Protein AF-A0A660QUM4-F1 (afdb_monomer_lite)

Radius of gyration: 18.87 Å; chains: 1; bounding box: 43×16×54 Å

Foldseek 3Di:
DVVLVVLVVVLVVVLVVQLVVLLVVLVVVLVVVVVVPNVSSVVSNVVSNVSSVVSCVVSVVVSVVVVCVVVVVVVVVVVD

pLDDT: mean 88.25, std 11.63, range [43.44, 95.94]

Structure (mmCIF, N/CA/C/O backbone):
data_AF-A0A660QUM4-F1
#
_entry.id   AF-A0A660QUM4-F1
#
loop_
_atom_site.group_PDB
_atom_site.id
_atom_site.type_symbol
_atom_site.label_atom_id
_atom_site.label_alt_id
_atom_site.label_comp_id
_atom_site.label_asym_id
_atom_site.label_entity_id
_atom_site.label_seq_id
_atom_site.pdbx_PDB_ins_code
_atom_site.Cartn_x
_atom_site.Cartn_y
_atom_site.Cartn_z
_atom_site.occupancy
_atom_site.B_iso_or_equiv
_atom_site.auth_seq_id
_atom_site.auth_comp_id
_atom_site.auth_asym_id
_atom_site.auth_atom_id
_atom_site.pdbx_PDB_model_num
ATOM 1 N N . MET A 1 1 ? 18.665 4.120 -16.541 1.00 67.75 1 MET A N 1
ATOM 2 C CA . MET A 1 1 ? 18.650 4.415 -15.086 1.00 67.75 1 MET A CA 1
ATOM 3 C C . MET A 1 1 ? 17.622 5.494 -14.732 1.00 67.75 1 MET A C 1
ATOM 5 O O . MET A 1 1 ? 16.727 5.192 -13.958 1.00 67.75 1 MET A O 1
ATOM 9 N N . ALA A 1 2 ? 17.654 6.691 -15.339 1.00 84.19 2 ALA A N 1
ATOM 10 C CA . ALA A 1 2 ? 16.685 7.766 -15.048 1.00 84.19 2 ALA A CA 1
ATOM 11 C C . ALA A 1 2 ? 15.204 7.369 -15.249 1.00 84.19 2 ALA A C 1
ATOM 13 O O . ALA A 1 2 ? 14.373 7.643 -14.391 1.00 84.19 2 ALA A O 1
ATOM 14 N N . VAL A 1 3 ? 14.883 6.653 -16.333 1.00 83.12 3 VAL A N 1
ATOM 15 C CA . VAL A 1 3 ? 13.506 6.204 -16.629 1.00 83.12 3 VAL A CA 1
ATOM 16 C C . VAL A 1 3 ? 12.957 5.267 -15.545 1.00 83.12 3 VAL A C 1
ATOM 18 O O . VAL A 1 3 ? 11.838 5.454 -15.080 1.00 83.12 3 VAL A O 1
ATOM 21 N N . ALA A 1 4 ? 13.763 4.304 -15.089 1.00 87.38 4 ALA A N 1
ATOM 22 C CA . ALA A 1 4 ? 13.381 3.380 -14.019 1.00 87.38 4 ALA A CA 1
ATOM 23 C C . ALA A 1 4 ? 13.199 4.099 -12.671 1.00 87.38 4 ALA A C 1
ATOM 25 O O . ALA A 1 4 ? 12.293 3.760 -11.915 1.00 87.38 4 ALA A O 1
ATOM 26 N N . PHE A 1 5 ? 14.023 5.115 -12.392 1.00 88.06 5 PHE A N 1
ATOM 27 C CA . PHE A 1 5 ? 13.914 5.920 -11.176 1.00 88.06 5 PHE A CA 1
ATOM 28 C C . PHE A 1 5 ? 12.611 6.730 -11.137 1.00 88.06 5 PHE A C 1
ATOM 30 O O . PHE A 1 5 ? 11.894 6.677 -10.143 1.00 88.06 5 PHE A O 1
ATOM 37 N N . VAL A 1 6 ? 12.268 7.419 -12.232 1.00 92.06 6 VAL A N 1
ATOM 38 C CA . VAL A 1 6 ? 11.035 8.222 -12.330 1.00 92.06 6 VAL A CA 1
ATOM 39 C C . VAL A 1 6 ? 9.783 7.340 -12.267 1.00 92.06 6 VAL A C 1
ATOM 41 O O . VAL A 1 6 ? 8.824 7.673 -11.571 1.00 92.06 6 VAL A O 1
ATOM 44 N N . LEU A 1 7 ? 9.797 6.186 -12.945 1.00 90.62 7 LEU A N 1
ATOM 45 C CA . LEU A 1 7 ? 8.712 5.203 -12.857 1.00 90.62 7 LEU A CA 1
ATOM 46 C C . LEU A 1 7 ? 8.541 4.674 -11.429 1.00 90.62 7 LEU A C 1
ATOM 48 O O . LEU A 1 7 ? 7.429 4.670 -10.905 1.00 90.62 7 LEU A O 1
ATOM 52 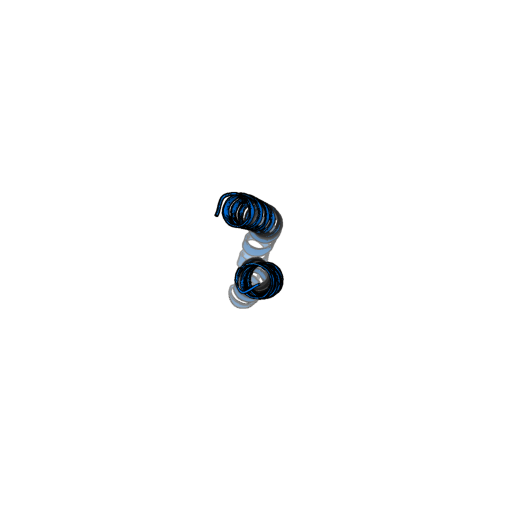N N . GLY A 1 8 ? 9.637 4.269 -10.784 1.00 90.94 8 GLY A N 1
ATOM 53 C CA . GLY A 1 8 ? 9.617 3.762 -9.414 1.00 90.94 8 GLY A CA 1
ATOM 54 C C . GLY A 1 8 ? 9.129 4.802 -8.404 1.00 90.94 8 GLY A C 1
ATOM 55 O O . GLY A 1 8 ? 8.278 4.489 -7.570 1.00 90.94 8 GLY A O 1
ATOM 56 N N . SER A 1 9 ? 9.599 6.051 -8.501 1.00 93.56 9 SER A N 1
ATOM 57 C CA . SER A 1 9 ? 9.158 7.123 -7.603 1.00 93.56 9 SER A CA 1
ATOM 58 C C . SER A 1 9 ? 7.673 7.436 -7.789 1.00 93.56 9 SER A C 1
ATOM 60 O O . SER A 1 9 ? 6.953 7.554 -6.802 1.00 93.56 9 SER A O 1
ATOM 62 N N . GLY A 1 10 ? 7.192 7.501 -9.037 1.00 94.69 10 GLY A N 1
ATOM 63 C CA . GLY A 1 10 ? 5.779 7.738 -9.339 1.00 94.69 10 GLY A CA 1
ATOM 64 C C . GLY A 1 10 ? 4.865 6.643 -8.784 1.00 94.69 10 GLY A C 1
ATOM 65 O O . GLY A 1 10 ? 3.894 6.940 -8.085 1.00 94.69 10 GLY A O 1
ATOM 66 N N . LEU A 1 11 ? 5.213 5.374 -9.024 1.00 92.88 11 LEU A N 1
ATOM 67 C CA . LEU A 1 11 ? 4.477 4.218 -8.499 1.00 92.88 11 LEU A CA 1
ATOM 68 C C . LEU A 1 11 ? 4.471 4.194 -6.960 1.00 92.88 11 LEU A C 1
ATOM 70 O O . LEU A 1 11 ? 3.438 3.907 -6.354 1.00 92.88 11 LEU A O 1
ATOM 74 N N . SER A 1 12 ? 5.591 4.549 -6.322 1.00 92.94 12 SER A N 1
ATOM 75 C CA . SER A 1 12 ? 5.705 4.611 -4.860 1.00 92.94 12 SER A CA 1
ATOM 76 C C . SER A 1 12 ? 4.816 5.700 -4.256 1.00 92.94 12 SER A C 1
ATOM 78 O O . SER A 1 12 ? 4.080 5.436 -3.302 1.00 92.94 12 SER A O 1
ATOM 80 N N . THR A 1 13 ? 4.849 6.919 -4.805 1.00 94.44 13 THR A N 1
ATOM 81 C CA . THR A 1 13 ? 4.006 8.027 -4.329 1.00 94.44 13 THR A CA 1
ATOM 82 C C . THR A 1 13 ? 2.526 7.702 -4.506 1.00 94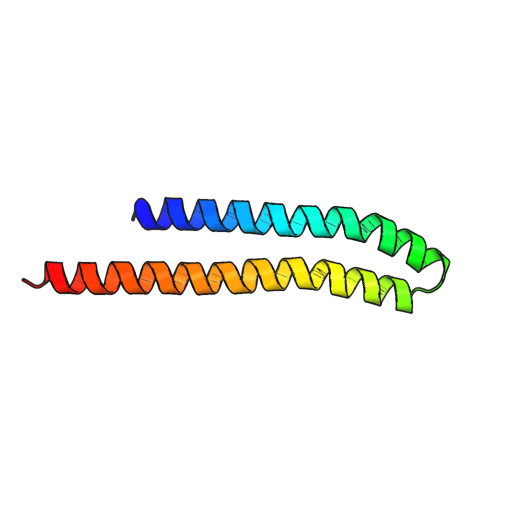.44 13 THR A C 1
ATOM 84 O O . THR A 1 13 ? 1.736 7.924 -3.588 1.00 94.44 13 THR A O 1
ATOM 87 N N . PHE A 1 14 ? 2.150 7.114 -5.645 1.00 93.94 14 PHE A N 1
ATOM 88 C CA . PHE A 1 14 ? 0.771 6.714 -5.911 1.00 93.94 14 PHE A CA 1
ATOM 89 C C . PHE A 1 14 ? 0.283 5.638 -4.931 1.00 93.94 14 PHE A C 1
ATOM 91 O O . PHE A 1 14 ? -0.780 5.786 -4.326 1.00 93.94 14 PHE A O 1
ATOM 98 N N . SER A 1 15 ? 1.088 4.596 -4.699 1.00 93.56 15 SER A N 1
ATOM 99 C CA . SER A 1 15 ? 0.764 3.551 -3.724 1.00 93.56 15 SER A CA 1
ATOM 100 C C . SER A 1 15 ? 0.573 4.115 -2.315 1.00 93.56 15 SER A C 1
ATOM 102 O O . SER A 1 15 ? -0.364 3.729 -1.612 1.00 93.56 15 SER A O 1
ATOM 104 N N . GLY A 1 16 ? 1.449 5.034 -1.899 1.00 93.00 16 GLY A N 1
ATOM 105 C CA . GLY A 1 16 ? 1.365 5.688 -0.595 1.00 93.00 16 GLY A CA 1
ATOM 106 C C . GLY A 1 16 ? 0.102 6.536 -0.446 1.00 93.00 16 GLY A C 1
ATOM 107 O O . GLY A 1 16 ? -0.557 6.476 0.590 1.00 93.00 16 GLY A O 1
ATOM 108 N N . PHE A 1 17 ? -0.283 7.271 -1.491 1.00 94.50 17 PHE A N 1
ATOM 109 C CA . PHE A 1 17 ? -1.485 8.104 -1.483 1.00 94.50 17 PHE A CA 1
ATOM 110 C C . PHE A 1 17 ? -2.770 7.277 -1.329 1.00 94.50 17 PHE A C 1
ATOM 112 O O . PHE A 1 17 ? -3.627 7.593 -0.497 1.00 94.50 17 PHE A O 1
ATOM 119 N N . VAL A 1 18 ? -2.886 6.181 -2.084 1.00 93.75 18 VAL A N 1
ATOM 120 C CA . VAL A 1 18 ? -4.036 5.268 -1.999 1.00 93.75 18 VAL A CA 1
ATOM 121 C C . VAL A 1 18 ? -4.102 4.617 -0.617 1.00 93.75 18 VAL A C 1
ATOM 123 O O . VAL A 1 18 ? -5.149 4.643 0.034 1.00 93.75 18 VAL A O 1
ATOM 126 N N . GLY A 1 19 ? -2.976 4.097 -0.125 1.00 92.94 19 GLY A N 1
ATOM 127 C CA . GLY A 1 19 ? -2.906 3.460 1.187 1.00 92.94 19 GLY A CA 1
ATOM 128 C C . GLY A 1 19 ? -3.239 4.411 2.342 1.00 92.94 19 GLY A C 1
ATOM 129 O O . GLY A 1 19 ? -4.008 4.055 3.235 1.00 92.94 19 GLY A O 1
ATOM 130 N N . MET A 1 20 ? -2.745 5.651 2.296 1.00 95.00 20 MET A N 1
ATOM 131 C CA . MET A 1 20 ? -3.023 6.675 3.308 1.00 95.00 20 MET A CA 1
ATOM 132 C C . MET A 1 20 ? -4.493 7.113 3.314 1.00 95.00 20 MET A C 1
ATOM 134 O O . MET A 1 20 ? -5.071 7.315 4.387 1.00 95.00 20 MET A O 1
ATOM 138 N N . SER A 1 21 ? -5.117 7.210 2.137 1.00 94.44 21 SER A N 1
ATOM 139 C CA . SER A 1 21 ? -6.539 7.554 1.999 1.00 94.44 21 SER A CA 1
ATOM 140 C C . SER A 1 21 ? -7.442 6.492 2.635 1.00 94.44 21 SER A C 1
ATOM 142 O O . SER A 1 21 ? -8.401 6.802 3.346 1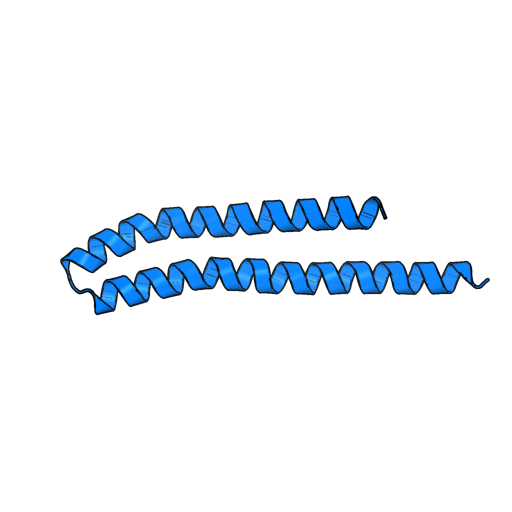.00 94.44 21 SER A O 1
ATOM 144 N N . VAL A 1 22 ? -7.114 5.213 2.437 1.00 93.12 22 VAL A N 1
ATOM 145 C CA . VAL A 1 22 ? -7.865 4.109 3.049 1.00 93.12 22 VAL A CA 1
ATOM 146 C C . VAL A 1 22 ? -7.594 4.024 4.550 1.00 93.12 22 VAL A C 1
ATOM 148 O O . VAL A 1 22 ? -8.536 3.847 5.325 1.00 93.12 22 VAL A O 1
ATOM 151 N N . ALA A 1 23 ? -6.346 4.236 4.979 1.00 93.62 23 ALA A N 1
ATOM 152 C CA . ALA A 1 23 ? -5.982 4.268 6.392 1.00 93.62 23 ALA A CA 1
ATOM 153 C C . ALA A 1 23 ? -6.782 5.338 7.155 1.00 93.62 23 ALA A C 1
ATOM 155 O O . ALA A 1 23 ? -7.467 5.013 8.125 1.00 93.62 23 ALA A O 1
ATOM 156 N N . THR A 1 24 ? -6.800 6.584 6.668 1.00 94.50 24 THR A N 1
ATOM 157 C CA . THR A 1 24 ? -7.559 7.683 7.296 1.00 94.50 24 THR A CA 1
ATOM 158 C C . THR A 1 24 ? -9.060 7.403 7.354 1.00 94.50 24 THR A C 1
ATOM 160 O O . THR A 1 24 ? -9.682 7.638 8.390 1.00 94.50 24 THR A O 1
ATOM 163 N N . SER A 1 25 ? -9.641 6.817 6.303 1.00 91.88 25 SER A N 1
ATOM 164 C CA . SER A 1 25 ? -11.054 6.415 6.311 1.00 91.88 25 SER A CA 1
ATOM 165 C C . SER A 1 25 ? -11.358 5.258 7.276 1.00 91.88 25 SER A C 1
ATOM 167 O O . SER A 1 25 ? -12.462 5.174 7.823 1.00 91.88 25 SER A O 1
ATOM 169 N N . SER A 1 26 ? -10.400 4.353 7.492 1.00 92.88 26 SER A N 1
ATOM 170 C CA . SER A 1 26 ? -10.552 3.198 8.384 1.00 92.88 26 SER A CA 1
ATOM 171 C C . SER A 1 26 ? -10.379 3.553 9.863 1.00 92.88 26 SER A C 1
ATOM 173 O O . SER A 1 26 ? -11.079 2.988 10.698 1.00 92.88 26 SER A O 1
ATOM 175 N N . ASN A 1 27 ? -9.540 4.541 10.194 1.00 93.06 27 ASN A N 1
ATOM 176 C CA . ASN A 1 27 ? -9.229 4.925 11.575 1.00 93.06 27 ASN A CA 1
ATOM 177 C C . ASN A 1 27 ? -10.485 5.293 12.380 1.00 93.06 27 ASN A C 1
ATOM 179 O O . ASN A 1 27 ? -10.701 4.771 13.474 1.00 93.06 27 ASN A O 1
ATOM 183 N N . GLY A 1 28 ? -11.362 6.130 11.812 1.00 93.56 28 GLY A N 1
ATOM 184 C CA . GLY A 1 28 ? -12.618 6.515 12.468 1.00 93.56 28 GLY A CA 1
ATOM 185 C C . GLY A 1 28 ? -13.572 5.332 12.682 1.00 93.56 28 GLY A C 1
ATOM 186 O O . GLY A 1 28 ? -14.197 5.215 13.736 1.00 93.56 28 GLY A O 1
ATOM 187 N N . ARG A 1 29 ? -13.635 4.404 11.717 1.00 93.94 29 ARG A N 1
ATOM 188 C CA . ARG A 1 29 ? -14.476 3.197 11.797 1.00 93.94 29 ARG A CA 1
ATOM 189 C C . ARG A 1 29 ? -13.942 2.204 12.828 1.00 93.94 29 ARG A C 1
ATOM 191 O O . ARG A 1 29 ? -14.734 1.599 13.544 1.00 93.94 29 ARG A O 1
ATOM 198 N N . THR A 1 30 ? -12.620 2.068 12.931 1.00 94.81 30 THR A N 1
ATOM 199 C CA . THR A 1 30 ? -11.946 1.229 13.930 1.00 94.81 30 THR A CA 1
ATOM 200 C C . THR A 1 30 ? -12.205 1.740 15.344 1.00 94.81 30 THR A C 1
ATOM 202 O O . THR A 1 30 ? -12.590 0.947 16.199 1.00 94.81 30 THR A O 1
ATOM 205 N N . CYS A 1 31 ? -12.076 3.050 15.593 1.00 94.88 31 CYS A N 1
ATOM 206 C CA . CYS A 1 31 ? -12.374 3.635 16.907 1.00 94.88 31 CYS A CA 1
ATOM 207 C C . CYS A 1 31 ? -13.836 3.420 17.315 1.00 94.88 31 CYS A C 1
ATOM 209 O O . CYS A 1 31 ? -14.108 3.011 18.439 1.00 94.88 31 CYS A O 1
ATOM 211 N N . TRP A 1 32 ? -14.779 3.627 16.392 1.00 94.56 32 TRP A N 1
ATOM 212 C CA . TRP A 1 32 ? -16.195 3.377 16.669 1.00 94.56 32 TRP A CA 1
ATOM 213 C C . TRP A 1 32 ? -16.496 1.889 16.917 1.00 94.56 32 TRP A C 1
ATOM 215 O O . TRP A 1 32 ? -17.257 1.541 17.822 1.00 94.56 32 TRP A O 1
ATOM 225 N N . ALA A 1 33 ? -15.867 0.991 16.154 1.00 93.19 33 ALA A N 1
ATOM 226 C CA . ALA A 1 33 ? -15.990 -0.448 16.360 1.00 93.19 33 ALA A CA 1
ATOM 227 C C . ALA A 1 33 ? -15.366 -0.904 17.693 1.00 93.19 33 ALA A C 1
ATOM 229 O O . ALA A 1 33 ? -15.895 -1.828 18.312 1.00 93.19 33 ALA A O 1
ATOM 230 N N . ALA A 1 34 ? -14.305 -0.241 18.170 1.00 95.38 34 ALA A N 1
ATOM 231 C CA . ALA A 1 34 ? -13.653 -0.542 19.447 1.00 95.38 34 ALA A CA 1
ATOM 232 C C . ALA A 1 34 ? -14.572 -0.294 20.648 1.00 95.38 34 ALA A C 1
ATOM 234 O O . ALA A 1 34 ? -14.532 -1.062 21.605 1.00 95.38 34 ALA A O 1
ATOM 235 N N . THR A 1 35 ? -15.470 0.693 20.559 1.00 95.31 35 THR A N 1
ATOM 236 C CA . THR A 1 35 ? -16.514 0.926 21.571 1.00 95.31 35 THR A CA 1
ATOM 237 C C . THR A 1 35 ? -17.512 -0.234 21.665 1.00 95.31 35 THR A C 1
ATOM 239 O O . THR A 1 35 ? -18.124 -0.440 22.708 1.00 95.31 35 THR A O 1
ATOM 242 N N . LYS A 1 36 ? -17.703 -1.002 20.583 1.00 93.19 36 LYS A N 1
ATOM 243 C CA . LYS A 1 36 ? -18.634 -2.143 20.531 1.00 93.19 36 LYS A CA 1
ATOM 244 C C . LYS A 1 36 ? -17.952 -3.459 20.908 1.00 93.19 36 LYS A C 1
ATOM 246 O O . LYS A 1 36 ? -18.514 -4.246 21.660 1.00 93.19 36 LYS A O 1
ATOM 251 N N . SER A 1 37 ? -16.793 -3.744 20.319 1.00 94.56 37 SER A N 1
ATOM 252 C CA . SER A 1 37 ? -16.018 -4.963 20.560 1.00 94.56 37 SER A CA 1
ATOM 253 C C . SER A 1 37 ? -14.626 -4.847 19.945 1.00 94.56 37 SER A C 1
ATOM 255 O O . SER A 1 37 ? -14.476 -4.473 18.779 1.00 94.56 37 SER A O 1
ATOM 257 N N . ILE A 1 38 ? -13.612 -5.281 20.693 1.00 93.56 38 ILE A N 1
ATOM 258 C CA . ILE A 1 38 ? -12.223 -5.367 20.224 1.00 93.56 38 ILE A CA 1
ATOM 259 C C . ILE A 1 38 ? -12.094 -6.288 19.003 1.00 93.56 38 ILE A C 1
ATOM 261 O O . ILE A 1 38 ? -11.357 -5.965 18.076 1.00 93.56 38 ILE A O 1
ATOM 265 N N . GLY A 1 39 ? -12.839 -7.398 18.947 1.00 95.31 39 GLY A N 1
ATOM 266 C CA . GLY A 1 39 ? -12.784 -8.322 17.807 1.00 95.31 39 GLY A CA 1
ATOM 267 C C . GLY A 1 39 ? -13.272 -7.679 16.504 1.00 95.31 39 GLY A C 1
ATOM 268 O O . GLY A 1 39 ? -12.663 -7.853 15.448 1.00 95.31 39 GLY A O 1
ATOM 269 N N . ASN A 1 40 ? -14.327 -6.864 16.586 1.00 92.31 40 ASN A N 1
ATOM 270 C CA . ASN A 1 40 ? -14.830 -6.109 15.438 1.00 92.31 40 ASN A CA 1
ATOM 271 C C . ASN A 1 40 ? -13.876 -4.980 15.038 1.00 92.31 40 ASN A C 1
ATOM 273 O O . ASN A 1 40 ? -13.641 -4.782 13.847 1.00 92.31 40 ASN A O 1
ATOM 277 N N . ALA A 1 41 ? -13.292 -4.276 16.010 1.00 95.00 41 ALA A N 1
ATOM 278 C CA . ALA A 1 41 ? -12.286 -3.250 15.749 1.00 95.00 41 ALA A CA 1
ATOM 279 C C . ALA A 1 41 ? -11.058 -3.824 15.042 1.00 95.00 41 ALA A C 1
ATOM 281 O O . ALA A 1 41 ? -10.613 -3.271 14.038 1.00 95.00 41 ALA A O 1
ATOM 282 N N . LEU A 1 42 ? -10.564 -4.973 15.513 1.00 95.94 42 LEU A N 1
ATOM 283 C CA . LEU A 1 42 ? -9.441 -5.665 14.897 1.00 95.94 42 LEU A CA 1
ATOM 284 C C . LEU A 1 42 ? -9.769 -6.053 13.459 1.00 95.94 42 LEU A C 1
ATOM 286 O O . LEU A 1 42 ? -8.957 -5.813 12.577 1.00 95.94 42 LEU A O 1
ATOM 290 N N . ARG A 1 43 ? -10.969 -6.584 13.196 1.00 95.06 43 ARG A N 1
ATOM 291 C CA . ARG A 1 43 ? -11.394 -6.943 11.839 1.00 95.06 43 ARG A CA 1
ATOM 292 C C . ARG A 1 43 ? -11.380 -5.729 10.903 1.00 95.06 43 ARG A C 1
ATOM 294 O O . ARG A 1 43 ? -10.827 -5.815 9.812 1.00 95.06 43 ARG A O 1
ATOM 301 N N . VAL A 1 44 ? -11.934 -4.593 11.332 1.00 94.12 44 VAL A N 1
ATOM 302 C CA . VAL A 1 44 ? -11.943 -3.346 10.541 1.00 94.12 44 VAL A CA 1
ATOM 303 C C . VAL A 1 44 ? -10.523 -2.819 10.311 1.00 94.12 44 VAL A C 1
ATOM 305 O O . VAL A 1 44 ? -10.181 -2.475 9.179 1.00 94.12 44 VAL A O 1
ATOM 308 N N . ALA A 1 45 ? -9.678 -2.822 11.344 1.00 94.50 45 ALA A N 1
ATOM 309 C CA . ALA A 1 45 ? -8.280 -2.414 11.242 1.00 94.50 45 ALA A CA 1
ATOM 310 C C . ALA A 1 45 ? -7.474 -3.324 10.302 1.00 94.50 45 ALA A C 1
ATOM 312 O O . ALA A 1 45 ? -6.696 -2.832 9.488 1.00 94.50 45 ALA A O 1
ATOM 313 N N . PHE A 1 46 ? -7.692 -4.642 10.362 1.00 95.38 46 PHE A N 1
ATOM 314 C CA . PHE A 1 46 ? -6.992 -5.615 9.524 1.00 95.38 46 PHE A CA 1
ATOM 315 C C . PHE A 1 46 ? -7.362 -5.452 8.050 1.00 95.38 46 PHE A C 1
ATOM 317 O O . PHE A 1 46 ? -6.479 -5.436 7.195 1.00 95.38 46 PHE A O 1
ATOM 324 N N . PHE A 1 47 ? -8.651 -5.271 7.738 1.00 93.75 47 PHE A N 1
ATOM 325 C CA . PHE A 1 47 ? -9.085 -5.004 6.364 1.00 93.75 47 PHE A CA 1
ATOM 326 C C . PHE A 1 47 ? -8.585 -3.647 5.857 1.00 93.75 47 PHE A C 1
ATOM 328 O O . PHE A 1 47 ? -8.120 -3.569 4.723 1.00 93.75 47 PHE A O 1
ATOM 335 N N . GLY A 1 48 ? -8.604 -2.604 6.696 1.00 92.94 48 GLY A N 1
ATOM 336 C CA . GLY A 1 48 ? -8.024 -1.300 6.360 1.00 92.94 48 GLY A CA 1
ATOM 337 C C . GLY A 1 48 ? -6.524 -1.382 6.051 1.00 92.94 48 GLY A C 1
ATOM 338 O O . GLY A 1 48 ? -6.073 -0.861 5.033 1.00 92.94 48 GLY A O 1
ATOM 339 N N . GLY A 1 49 ? -5.761 -2.107 6.875 1.00 92.25 49 GLY A N 1
ATOM 340 C CA . GLY A 1 49 ? -4.329 -2.343 6.667 1.00 92.25 49 GLY A CA 1
ATOM 341 C C . GLY A 1 49 ? -4.014 -3.253 5.474 1.00 92.25 49 GLY A C 1
ATOM 342 O O . GLY A 1 49 ? -3.026 -3.032 4.775 1.00 92.25 49 GLY A O 1
ATOM 343 N N . SER A 1 50 ? -4.874 -4.231 5.178 1.00 94.62 50 SER A N 1
ATOM 344 C CA . SER A 1 50 ? -4.691 -5.141 4.037 1.00 94.62 50 SER A CA 1
ATOM 345 C C . SER A 1 50 ? -4.676 -4.394 2.703 1.00 94.62 50 SER A C 1
ATOM 347 O O . SER A 1 50 ? -3.908 -4.752 1.813 1.00 94.62 50 SER A O 1
ATOM 349 N N . VAL A 1 51 ? -5.462 -3.321 2.565 1.00 92.12 51 VAL A N 1
ATOM 350 C CA . VAL A 1 51 ? -5.469 -2.511 1.337 1.00 92.12 51 VAL A CA 1
ATOM 351 C C . VAL A 1 51 ? -4.117 -1.832 1.109 1.00 92.12 51 VAL A C 1
ATOM 353 O O . VAL A 1 51 ? -3.612 -1.870 -0.010 1.00 92.12 51 VAL A O 1
ATOM 356 N N . MET A 1 52 ? -3.483 -1.286 2.154 1.00 92.31 52 MET A N 1
ATOM 357 C CA . MET A 1 52 ? -2.125 -0.725 2.054 1.00 92.31 52 MET A CA 1
ATOM 358 C C . MET A 1 52 ? -1.139 -1.787 1.539 1.00 92.31 52 MET A C 1
ATOM 360 O O . MET A 1 52 ? -0.408 -1.541 0.579 1.00 92.31 52 MET A O 1
ATOM 364 N N . GLY A 1 53 ? -1.164 -2.984 2.136 1.00 92.50 53 GLY A N 1
ATOM 365 C CA . GLY A 1 53 ? -0.274 -4.087 1.767 1.00 92.50 53 GLY A CA 1
ATOM 366 C C . GLY A 1 53 ? -0.473 -4.578 0.330 1.00 92.50 53 GLY A C 1
ATOM 367 O O . GLY A 1 53 ? 0.498 -4.710 -0.410 1.00 92.50 53 GLY A O 1
ATOM 368 N N . LEU A 1 54 ? -1.721 -4.789 -0.097 1.00 95.12 54 LEU A N 1
ATOM 369 C CA . LEU A 1 54 ? -2.040 -5.256 -1.451 1.00 95.12 54 LEU A CA 1
ATOM 370 C C . LEU A 1 54 ? -1.688 -4.224 -2.527 1.00 95.12 54 LEU A C 1
ATOM 372 O O . LEU A 1 54 ? -1.245 -4.599 -3.614 1.00 95.12 54 LEU A O 1
ATOM 376 N N . THR A 1 55 ? -1.851 -2.933 -2.228 1.00 93.94 55 THR A N 1
ATOM 377 C CA . THR A 1 55 ? -1.554 -1.853 -3.178 1.00 93.94 55 THR A CA 1
ATOM 378 C C . THR A 1 55 ? -0.047 -1.753 -3.434 1.00 93.94 55 THR A C 1
ATOM 380 O O . THR A 1 55 ? 0.375 -1.776 -4.590 1.00 93.94 55 THR A O 1
ATOM 383 N N . VAL A 1 56 ? 0.770 -1.759 -2.369 1.00 93.19 56 VAL A N 1
ATOM 384 C CA . VAL A 1 56 ? 2.245 -1.774 -2.469 1.00 93.19 56 VAL A CA 1
ATOM 385 C C . VAL A 1 56 ? 2.730 -3.074 -3.117 1.00 93.19 56 VAL A C 1
ATOM 387 O O . VAL A 1 56 ? 3.532 -3.044 -4.048 1.00 93.19 56 VAL A O 1
ATOM 390 N N . SER A 1 57 ? 2.174 -4.200 -2.658 1.00 94.75 57 SER A N 1
ATOM 391 C CA . SER A 1 57 ? 2.230 -5.542 -3.245 1.00 94.75 57 SER A CA 1
ATOM 392 C C . SER A 1 57 ? 2.237 -5.540 -4.770 1.00 94.75 57 SER A C 1
ATOM 394 O O . SER A 1 57 ? 3.203 -5.902 -5.448 1.00 94.75 57 SER A O 1
ATOM 396 N N . SER A 1 58 ? 1.093 -5.115 -5.292 1.00 94.56 58 SER A N 1
ATOM 397 C CA . SER A 1 58 ? 0.742 -5.230 -6.701 1.00 94.56 58 SER A CA 1
ATOM 398 C C . SER A 1 58 ? 1.521 -4.238 -7.557 1.00 94.56 58 SER A C 1
ATOM 400 O O . SER A 1 58 ? 2.047 -4.615 -8.601 1.00 94.56 58 SER A O 1
ATOM 402 N N . LEU A 1 59 ? 1.648 -2.984 -7.108 1.00 94.06 59 LEU A N 1
ATOM 403 C CA . LEU A 1 59 ? 2.387 -1.951 -7.839 1.00 94.06 59 LEU A CA 1
ATOM 404 C C . LEU A 1 59 ? 3.891 -2.236 -7.876 1.00 94.06 59 LEU A C 1
ATOM 406 O O . LEU A 1 59 ? 4.528 -1.966 -8.891 1.00 94.06 59 LEU A O 1
ATOM 410 N N . GLY A 1 60 ? 4.453 -2.818 -6.812 1.00 92.56 60 GLY A N 1
ATOM 411 C CA . GLY A 1 60 ? 5.857 -3.222 -6.773 1.00 92.56 60 GLY A CA 1
ATOM 412 C C . GLY A 1 60 ? 6.170 -4.316 -7.792 1.00 92.56 60 GLY A C 1
ATOM 413 O O . GLY A 1 60 ? 7.101 -4.173 -8.584 1.00 92.56 60 GLY A O 1
ATOM 414 N N . VAL A 1 61 ? 5.354 -5.375 -7.830 1.00 94.56 61 VAL A N 1
ATOM 415 C CA . VAL A 1 61 ? 5.513 -6.465 -8.808 1.00 94.56 61 VAL A CA 1
ATOM 416 C C . VAL A 1 61 ? 5.288 -5.957 -10.232 1.00 94.56 61 VAL A C 1
ATOM 418 O O . VAL A 1 61 ? 6.088 -6.247 -11.118 1.00 94.56 61 VAL A O 1
ATOM 421 N N . LEU A 1 62 ? 4.248 -5.150 -10.456 1.00 92.88 62 LEU A N 1
ATOM 422 C CA . LEU A 1 62 ? 3.947 -4.586 -11.771 1.00 92.88 62 LEU A CA 1
ATOM 423 C C . LEU A 1 62 ? 5.073 -3.665 -12.263 1.00 92.88 62 LEU A C 1
ATOM 425 O O . LEU A 1 62 ? 5.502 -3.785 -13.408 1.00 92.88 62 LEU A O 1
ATOM 429 N 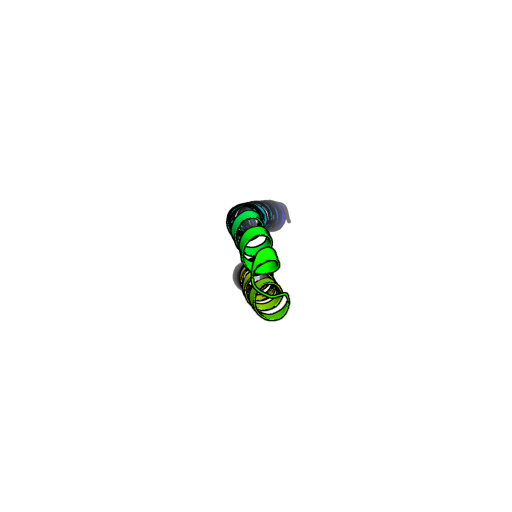N . GLY A 1 63 ? 5.609 -2.802 -11.396 1.00 91.25 63 GLY A N 1
ATOM 430 C CA . GLY A 1 63 ? 6.757 -1.953 -11.715 1.00 91.25 63 GLY A CA 1
ATOM 431 C C . GLY A 1 63 ? 8.003 -2.761 -12.082 1.00 91.25 63 GLY A C 1
ATOM 432 O O . GLY A 1 63 ? 8.694 -2.424 -13.045 1.00 91.25 63 GLY A O 1
ATOM 433 N N . LEU A 1 64 ? 8.252 -3.868 -11.374 1.00 90.50 64 LEU A N 1
ATOM 434 C CA . LEU A 1 64 ? 9.361 -4.773 -11.674 1.00 90.50 64 LEU A CA 1
ATOM 435 C C . LEU A 1 64 ? 9.198 -5.434 -13.051 1.00 90.50 64 LEU A C 1
ATOM 437 O O . LEU A 1 64 ? 10.150 -5.467 -13.828 1.00 90.50 64 LEU A O 1
ATOM 441 N N . VAL A 1 65 ? 7.992 -5.916 -13.371 1.00 90.94 65 VAL A N 1
ATOM 442 C CA . VAL A 1 65 ? 7.670 -6.541 -14.666 1.00 90.94 65 VAL A CA 1
ATOM 443 C C . VAL A 1 65 ? 7.843 -5.548 -15.816 1.00 90.94 65 VAL A C 1
ATOM 445 O O . VAL A 1 65 ? 8.457 -5.886 -16.826 1.00 90.94 65 VAL A O 1
ATOM 448 N N . VAL A 1 66 ? 7.359 -4.314 -15.654 1.00 88.75 66 VAL A N 1
ATOM 449 C CA . VAL A 1 66 ? 7.482 -3.254 -16.669 1.00 88.75 66 VAL A CA 1
ATOM 450 C C . VAL A 1 66 ? 8.948 -2.906 -16.930 1.00 88.75 66 VAL A C 1
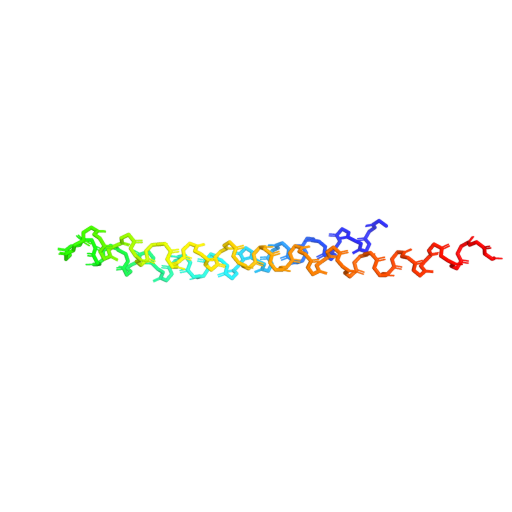ATOM 452 O O . VAL A 1 66 ? 9.370 -2.835 -18.084 1.00 88.75 66 VAL A O 1
ATOM 455 N N . ILE A 1 67 ? 9.747 -2.727 -15.874 1.00 87.81 67 ILE A N 1
ATOM 456 C CA . ILE A 1 67 ? 11.179 -2.428 -16.007 1.00 87.81 67 ILE A CA 1
ATOM 457 C C . ILE A 1 67 ? 11.923 -3.612 -16.630 1.00 87.81 67 ILE A C 1
ATOM 459 O O . ILE A 1 67 ? 12.762 -3.403 -17.505 1.00 87.81 67 ILE A O 1
ATOM 463 N N . TYR A 1 68 ? 11.606 -4.844 -16.225 1.00 85.50 68 TYR A N 1
ATOM 464 C CA . TYR A 1 68 ? 12.218 -6.046 -16.784 1.00 85.50 68 TYR A CA 1
ATOM 465 C C . TYR A 1 68 ? 11.937 -6.186 -18.285 1.00 85.50 68 TYR A C 1
ATOM 467 O O . TYR A 1 68 ? 12.872 -6.413 -19.047 1.00 85.50 68 TYR A O 1
ATOM 475 N N . ALA A 1 69 ? 10.689 -5.997 -18.723 1.00 85.31 69 ALA A N 1
ATOM 476 C CA . ALA A 1 69 ? 10.326 -6.056 -20.139 1.00 85.31 69 ALA A CA 1
ATOM 477 C C . ALA A 1 69 ? 11.079 -4.996 -20.964 1.00 85.31 69 ALA A C 1
A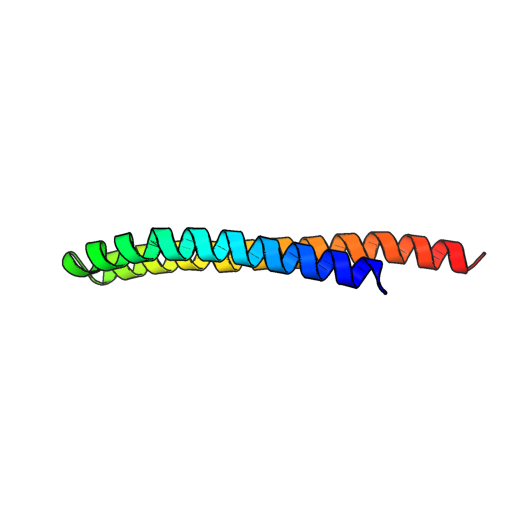TOM 479 O O . ALA A 1 69 ? 11.747 -5.333 -21.937 1.00 85.31 69 ALA A O 1
ATOM 480 N N . LEU A 1 70 ? 11.070 -3.736 -20.510 1.00 81.50 70 LEU A N 1
ATOM 481 C CA . LEU A 1 70 ? 11.737 -2.630 -21.205 1.00 81.50 70 LEU A CA 1
ATOM 482 C C . LEU A 1 70 ? 13.259 -2.806 -21.304 1.00 81.50 70 LEU A C 1
ATOM 484 O O . LEU A 1 70 ? 13.852 -2.522 -22.342 1.00 81.50 70 LEU A O 1
ATOM 488 N N . PHE A 1 71 ? 13.913 -3.262 -20.232 1.00 79.25 71 PHE A N 1
ATOM 489 C CA . PHE A 1 71 ? 15.362 -3.475 -20.244 1.00 79.25 71 PHE A CA 1
ATOM 490 C C . PHE A 1 71 ? 15.768 -4.737 -21.002 1.00 79.25 71 PHE A C 1
ATOM 492 O O . PHE A 1 71 ? 16.856 -4.761 -21.570 1.00 79.25 71 PHE A O 1
ATOM 499 N N . LYS A 1 72 ? 14.920 -5.768 -21.052 1.00 69.88 72 LYS A N 1
ATOM 500 C CA . LYS A 1 72 ? 15.184 -6.969 -21.848 1.00 69.88 72 LYS A CA 1
ATOM 501 C C . LYS A 1 72 ? 15.240 -6.638 -23.346 1.00 69.88 72 LYS A C 1
ATOM 503 O O . LYS A 1 72 ? 16.157 -7.106 -24.015 1.00 69.88 72 LYS A O 1
ATOM 508 N N . ASP A 1 73 ? 14.345 -5.781 -23.839 1.00 61.03 73 ASP A N 1
ATOM 509 C CA . ASP A 1 73 ? 14.390 -5.293 -25.225 1.00 61.03 73 ASP A CA 1
ATOM 510 C C . ASP A 1 73 ? 15.588 -4.355 -25.476 1.00 61.03 73 ASP A C 1
ATOM 512 O O . ASP A 1 73 ? 16.264 -4.482 -26.495 1.00 61.03 73 ASP A O 1
ATOM 516 N N . ILE A 1 74 ? 15.931 -3.470 -24.524 1.00 59.31 74 ILE A N 1
ATOM 517 C CA . ILE A 1 74 ? 17.104 -2.576 -24.643 1.00 59.31 74 ILE A CA 1
ATOM 518 C C . ILE A 1 74 ? 18.425 -3.359 -24.718 1.00 59.31 74 ILE A C 1
ATOM 520 O O . ILE A 1 74 ? 19.325 -3.001 -25.476 1.00 59.31 74 ILE A O 1
ATOM 524 N N . VAL A 1 75 ? 18.544 -4.431 -23.930 1.00 59.47 75 VAL A N 1
ATOM 525 C CA . VAL A 1 75 ? 19.729 -5.293 -23.898 1.00 59.47 75 VAL A CA 1
ATOM 526 C C . VAL A 1 75 ? 19.858 -6.055 -25.218 1.00 59.47 75 VAL A C 1
ATOM 528 O O . VAL A 1 75 ? 20.952 -6.120 -25.761 1.00 59.47 75 VAL A O 1
ATOM 531 N N . MET A 1 76 ? 18.754 -6.557 -25.784 1.00 56.34 76 MET A N 1
ATOM 532 C CA . MET A 1 76 ? 18.759 -7.244 -27.085 1.00 56.34 76 MET A CA 1
ATOM 533 C C . MET A 1 76 ? 19.140 -6.322 -28.255 1.00 56.34 76 MET A C 1
ATOM 535 O O . MET A 1 76 ? 19.813 -6.775 -29.174 1.00 56.34 76 MET A O 1
ATOM 539 N N . VAL A 1 77 ? 18.760 -5.038 -28.216 1.00 58.12 77 VAL A N 1
ATOM 540 C CA . VAL A 1 77 ? 19.144 -4.044 -29.241 1.00 58.12 77 VAL A CA 1
ATOM 541 C C . VAL A 1 77 ? 20.608 -3.612 -29.114 1.00 58.12 77 VAL A C 1
ATOM 543 O O . VAL A 1 77 ? 21.236 -3.322 -30.120 1.00 58.12 77 VAL A O 1
ATOM 546 N N . SER A 1 78 ? 21.181 -3.595 -27.907 1.00 59.16 78 SER A N 1
ATOM 547 C CA . SER A 1 78 ? 22.585 -3.204 -27.695 1.00 59.16 78 SER A CA 1
ATOM 548 C C . SER A 1 78 ? 23.609 -4.269 -28.119 1.00 59.16 78 SER A C 1
ATOM 550 O O . SER A 1 78 ? 24.802 -3.965 -28.151 1.00 59.16 78 SER A O 1
ATOM 552 N N . TYR A 1 79 ? 23.176 -5.506 -28.382 1.00 58.72 79 TYR A N 1
ATOM 553 C CA . TYR A 1 79 ? 24.029 -6.599 -28.871 1.00 58.72 79 TYR A CA 1
ATOM 554 C C . TYR A 1 79 ? 24.042 -6.726 -30.409 1.00 58.72 79 TYR A C 1
ATOM 556 O O . TYR A 1 79 ? 24.538 -7.730 -30.924 1.00 58.72 79 TYR A O 1
ATOM 564 N N . TYR A 1 80 ? 23.532 -5.725 -31.132 1.00 43.44 80 TYR A N 1
ATOM 565 C CA . TYR A 1 80 ? 23.647 -5.571 -32.586 1.00 43.44 80 TYR A CA 1
ATOM 566 C C . TYR A 1 80 ? 24.181 -4.172 -32.913 1.00 43.44 80 TYR A C 1
ATOM 568 O O . TYR A 1 80 ? 24.936 -4.047 -33.902 1.00 43.44 80 TYR A O 1
#

Sequence (80 aa):
MAVAFVLGSGLSTFSGFVGMSVATSSNGRTCWAATKSIGNALRVAFFGGSVMGLTVSSLGVLGLVVIYALFKDIVMVSYY

Secondary structure (DSSP, 8-state):
-HHHHHHHHHHHHHHHHHHHHHHHHHHHHHHHHHHH-HHHHHHHHHHHHHHHHHHHHHHHHHHHHHHHHHHHHHHHHHT-